Protein AF-M4CCX5-F1 (afdb_monomer)

Radius of gyration: 14.46 Å; Cα contacts (8 Å, |Δi|>4): 25; chains: 1; bounding box: 28×20×42 Å

Foldseek 3Di:
DLVVLLVVCVPCVVVRVCNVVSVVVVVVVVVVVQVVCVVVVVDDDDPDDPPPDDDPPDD

Mean predicted aligned error: 8.82 Å

Organism: Brassica campestris (NCBI:txid3711)

Solvent-accessible surface area (backbone atoms only — not comparable to full-atom values): 3735 Å² total; per-residue (Å²): 108,51,67,56,52,47,59,44,21,78,77,39,44,90,84,33,75,58,38,69,58,42,50,51,50,47,53,52,52,49,53,54,51,50,52,52,32,48,76,66,66,73,50,77,93,73,82,83,76,80,74,76,77,80,80,78,81,78,130

Sequence (59 aa):
MLDLYVWLSLRLEDSFPDREVAASQKSICNVLIEQFLEANRLISPIPFSSKKLRSRRKF

Structure (mmCIF, N/CA/C/O backbone):
data_AF-M4CCX5-F1
#
_entry.id   AF-M4CCX5-F1
#
loop_
_atom_site.group_PDB
_atom_site.id
_atom_site.type_symbol
_atom_site.label_atom_id
_atom_site.label_alt_id
_atom_site.label_comp_id
_atom_site.label_asym_id
_atom_site.label_entity_id
_atom_site.label_seq_id
_atom_site.pdbx_PD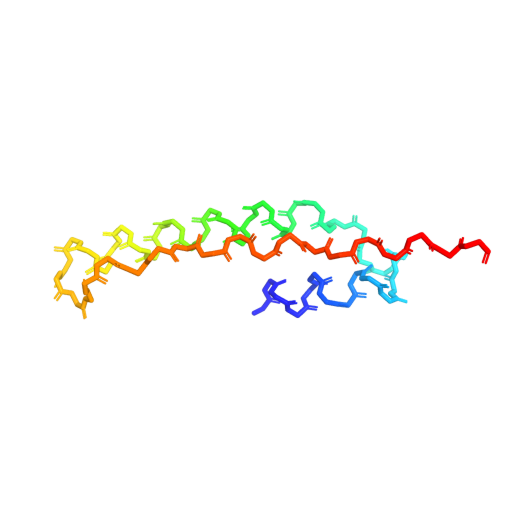B_ins_code
_atom_site.Cartn_x
_atom_site.Cartn_y
_atom_site.Cartn_z
_atom_site.occupancy
_atom_site.B_iso_or_equiv
_atom_site.auth_seq_id
_atom_site.auth_comp_id
_atom_site.auth_asym_id
_atom_site.auth_atom_id
_atom_site.pdbx_PDB_model_num
ATOM 1 N N . MET A 1 1 ? 3.917 0.765 2.848 1.00 84.56 1 MET A N 1
ATOM 2 C CA . MET A 1 1 ? 4.359 -0.261 1.874 1.00 84.56 1 MET A CA 1
ATOM 3 C C . MET A 1 1 ? 3.824 0.052 0.474 1.00 84.56 1 MET A C 1
ATOM 5 O O . MET A 1 1 ? 4.634 0.382 -0.380 1.00 84.56 1 MET A O 1
ATOM 9 N N . LEU A 1 2 ? 2.501 0.112 0.259 1.00 91.56 2 LEU A N 1
ATOM 10 C CA . LEU A 1 2 ? 1.906 0.465 -1.049 1.00 91.56 2 LEU A CA 1
ATOM 11 C C . LEU A 1 2 ? 2.301 1.859 -1.574 1.00 91.56 2 LEU A C 1
ATOM 13 O O . LEU A 1 2 ? 2.546 2.018 -2.764 1.00 91.56 2 LEU A O 1
ATOM 17 N N . ASP A 1 3 ? 2.449 2.856 -0.696 1.00 89.25 3 ASP A N 1
ATOM 18 C CA . ASP A 1 3 ? 2.972 4.177 -1.083 1.00 89.25 3 ASP A CA 1
ATOM 19 C C . ASP A 1 3 ? 4.377 4.125 -1.687 1.00 89.25 3 ASP A C 1
ATOM 21 O O . ASP A 1 3 ? 4.656 4.805 -2.673 1.00 89.25 3 ASP A O 1
ATOM 25 N N . LEU A 1 4 ? 5.250 3.295 -1.111 1.00 92.06 4 LEU A N 1
ATOM 26 C CA . LEU A 1 4 ? 6.609 3.108 -1.604 1.00 92.06 4 LEU A CA 1
ATOM 27 C C . LEU A 1 4 ? 6.598 2.369 -2.945 1.00 92.06 4 LEU A C 1
ATOM 29 O O . LEU A 1 4 ? 7.301 2.785 -3.859 1.00 92.06 4 LEU A O 1
ATOM 33 N N . TYR A 1 5 ? 5.756 1.338 -3.086 1.00 92.38 5 TYR A N 1
ATOM 34 C CA . TYR A 1 5 ? 5.572 0.620 -4.350 1.00 92.38 5 TYR A CA 1
ATOM 35 C C . TYR A 1 5 ? 5.130 1.577 -5.466 1.00 92.38 5 TYR A C 1
ATOM 37 O O . TYR A 1 5 ? 5.778 1.666 -6.506 1.00 92.38 5 TYR A O 1
ATOM 45 N N . VAL A 1 6 ? 4.076 2.370 -5.232 1.00 90.31 6 VAL A N 1
ATOM 46 C CA . VAL A 1 6 ? 3.589 3.349 -6.216 1.00 90.31 6 VAL A CA 1
ATOM 47 C C . VAL A 1 6 ? 4.669 4.386 -6.528 1.00 90.31 6 VAL A C 1
ATOM 49 O O . VAL A 1 6 ? 4.858 4.746 -7.686 1.00 90.31 6 VAL A O 1
ATOM 52 N N . TRP A 1 7 ? 5.424 4.849 -5.532 1.00 93.56 7 TRP A N 1
ATOM 53 C CA . TRP A 1 7 ? 6.506 5.810 -5.749 1.00 93.56 7 TRP A CA 1
ATOM 54 C C . TRP A 1 7 ? 7.667 5.244 -6.584 1.00 93.56 7 TRP A C 1
ATOM 56 O O . TRP A 1 7 ? 8.219 5.971 -7.418 1.00 93.56 7 TRP A O 1
ATOM 66 N N . LEU A 1 8 ? 8.023 3.970 -6.385 1.00 93.50 8 LEU A N 1
ATOM 67 C CA . LEU A 1 8 ? 9.050 3.269 -7.162 1.00 93.50 8 LEU A CA 1
ATOM 68 C C . LEU A 1 8 ? 8.575 2.967 -8.585 1.00 93.50 8 LEU A C 1
ATOM 70 O O . LEU A 1 8 ? 9.336 3.177 -9.526 1.00 93.50 8 LEU A O 1
ATOM 74 N N . SER A 1 9 ? 7.301 2.607 -8.758 1.00 93.12 9 SER A N 1
ATOM 75 C CA . SER A 1 9 ? 6.714 2.333 -10.076 1.00 93.12 9 SER A CA 1
ATOM 76 C C . SER A 1 9 ? 6.744 3.516 -11.042 1.00 93.12 9 SER A C 1
ATOM 78 O O . SER A 1 9 ? 6.696 3.318 -12.240 1.00 93.12 9 SER A O 1
ATOM 80 N N . LEU A 1 10 ? 6.894 4.751 -10.551 1.00 89.75 10 LEU A N 1
ATOM 81 C CA . LEU A 1 10 ? 7.054 5.945 -11.399 1.00 89.75 10 LEU A CA 1
ATOM 82 C C . LEU A 1 10 ? 8.478 6.142 -11.933 1.00 89.75 10 LEU A C 1
ATOM 84 O O . LEU A 1 10 ? 8.725 7.075 -12.693 1.00 89.75 10 LEU A O 1
ATOM 88 N N . ARG A 1 11 ? 9.440 5.374 -11.416 1.00 92.75 11 ARG A N 1
ATOM 89 C CA . ARG A 1 11 ? 10.875 5.509 -11.708 1.00 92.75 11 ARG A CA 1
ATOM 90 C C . ARG A 1 11 ? 11.453 4.250 -12.338 1.00 92.75 11 ARG A C 1
ATOM 92 O O . ARG A 1 11 ? 12.423 4.348 -13.075 1.00 92.75 11 ARG A O 1
ATOM 99 N N . LEU A 1 12 ? 10.882 3.096 -12.009 1.00 92.75 12 LEU A N 1
ATOM 100 C CA . LEU A 1 12 ? 11.348 1.769 -12.392 1.00 92.75 12 LEU A CA 1
ATOM 101 C C . LEU A 1 12 ? 10.149 0.959 -12.912 1.00 92.75 12 LEU A C 1
ATOM 103 O O . LEU A 1 12 ? 9.793 -0.058 -12.324 1.00 92.75 12 LEU A O 1
ATOM 107 N N . GLU A 1 13 ? 9.486 1.456 -13.962 1.00 85.12 13 GLU A N 1
ATOM 108 C CA . GLU A 1 13 ? 8.217 0.905 -14.477 1.00 85.12 13 GLU A CA 1
ATOM 109 C C . GLU A 1 13 ? 8.307 -0.606 -14.767 1.00 85.12 13 GLU A C 1
ATOM 111 O O . GLU A 1 13 ? 7.451 -1.359 -14.309 1.00 85.12 13 GLU A O 1
ATOM 116 N N . ASP A 1 14 ? 9.399 -1.073 -15.382 1.00 89.38 14 ASP A N 1
ATOM 117 C CA . ASP A 1 14 ? 9.606 -2.499 -15.699 1.00 89.38 14 ASP A CA 1
ATOM 118 C C . ASP A 1 14 ? 9.769 -3.396 -14.459 1.00 89.38 14 ASP A C 1
ATOM 120 O O . ASP A 1 14 ? 9.494 -4.592 -14.502 1.00 89.38 14 ASP A O 1
ATOM 124 N N . SER A 1 15 ? 10.230 -2.835 -13.337 1.00 93.25 15 SER A N 1
ATOM 125 C CA . SER A 1 15 ? 10.409 -3.575 -12.077 1.00 93.25 15 SER A CA 1
ATOM 126 C C . SER A 1 15 ? 9.159 -3.557 -11.193 1.00 93.25 15 SER A C 1
ATOM 128 O O . SER A 1 15 ? 9.080 -4.314 -10.228 1.00 93.25 15 SER A O 1
ATOM 130 N N . PHE A 1 16 ? 8.196 -2.681 -11.495 1.00 91.81 16 PHE A N 1
ATOM 131 C CA . PHE A 1 16 ? 6.982 -2.466 -10.704 1.00 91.81 16 PHE A CA 1
ATOM 132 C C . PHE A 1 16 ? 5.761 -2.264 -11.628 1.00 91.81 16 PHE A C 1
ATOM 134 O O . PHE A 1 16 ? 5.159 -1.182 -11.622 1.00 91.81 16 PHE A O 1
ATOM 141 N N . PRO A 1 17 ? 5.385 -3.289 -12.419 1.00 92.31 17 PRO A N 1
ATOM 142 C CA . PRO A 1 17 ? 4.360 -3.166 -13.457 1.00 92.31 17 PRO A CA 1
ATOM 143 C C . PRO A 1 17 ? 2.939 -2.996 -12.894 1.00 92.31 17 PRO A C 1
ATOM 145 O O . PRO A 1 17 ? 2.070 -2.425 -13.551 1.00 92.31 17 PRO A O 1
ATOM 148 N N . ASP A 1 18 ? 2.687 -3.402 -11.646 1.00 94.31 18 ASP A N 1
ATOM 149 C CA . ASP A 1 18 ? 1.336 -3.473 -11.068 1.00 94.31 18 ASP A CA 1
ATOM 150 C C . ASP A 1 18 ? 0.902 -2.169 -10.383 1.00 94.31 18 ASP A C 1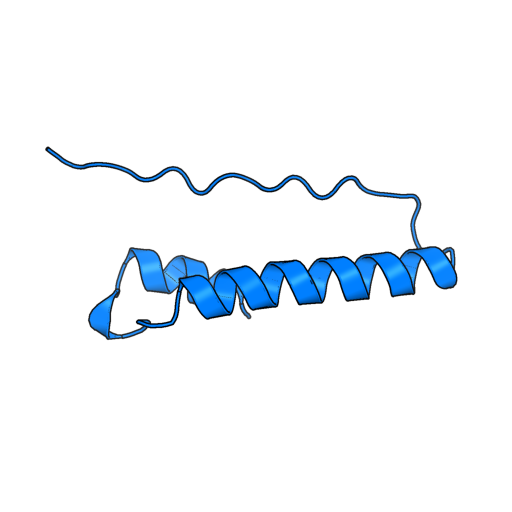
ATOM 152 O O . ASP A 1 18 ? 0.189 -2.160 -9.373 1.00 94.31 18 ASP A O 1
ATOM 156 N N . ARG A 1 19 ? 1.339 -1.026 -10.917 1.00 90.75 19 ARG A N 1
ATOM 157 C CA . ARG A 1 19 ? 1.105 0.297 -10.320 1.00 90.75 19 ARG A CA 1
ATOM 158 C C . ARG A 1 19 ? -0.376 0.581 -10.063 1.00 90.75 19 ARG A C 1
ATOM 160 O O . ARG A 1 19 ? -0.726 1.120 -9.011 1.00 90.75 19 ARG A O 1
ATOM 167 N N . GLU A 1 20 ? -1.240 0.275 -11.026 1.00 91.56 20 GLU A N 1
ATOM 168 C CA . GLU A 1 20 ? -2.679 0.552 -10.923 1.00 91.56 20 GLU A CA 1
ATOM 169 C C . GLU A 1 20 ? -3.361 -0.337 -9.880 1.00 91.56 20 GLU A C 1
ATOM 171 O O . GLU A 1 20 ? -4.213 0.133 -9.119 1.00 91.56 20 GLU A O 1
ATOM 176 N N . VAL A 1 21 ? -2.919 -1.592 -9.780 1.00 93.50 21 VAL A N 1
ATOM 177 C CA . VAL A 1 21 ? -3.376 -2.537 -8.760 1.00 93.50 21 VAL A CA 1
ATOM 178 C C . VAL A 1 21 ? -2.935 -2.063 -7.376 1.00 93.50 21 VAL A C 1
ATOM 180 O O . VAL A 1 21 ? -3.771 -1.950 -6.482 1.00 93.50 21 VAL A O 1
ATOM 183 N N . ALA A 1 22 ? -1.666 -1.682 -7.200 1.00 93.81 22 ALA A N 1
ATOM 184 C CA . ALA A 1 22 ? -1.153 -1.164 -5.930 1.00 93.81 22 ALA A CA 1
ATOM 185 C C . ALA A 1 22 ? -1.850 0.142 -5.501 1.00 93.81 22 ALA A C 1
ATOM 187 O O . ALA A 1 22 ? -2.144 0.341 -4.320 1.00 93.81 22 ALA A O 1
ATOM 188 N N . ALA A 1 23 ? -2.158 1.031 -6.451 1.00 90.44 23 ALA A N 1
ATOM 189 C CA . ALA A 1 23 ? -2.916 2.252 -6.183 1.00 90.44 23 ALA A CA 1
ATOM 190 C C . ALA A 1 23 ? -4.363 1.953 -5.752 1.00 90.44 23 ALA A C 1
ATOM 192 O O . ALA A 1 23 ? -4.853 2.553 -4.792 1.00 90.44 23 ALA A O 1
ATOM 193 N N . SER A 1 24 ? -5.021 0.998 -6.413 1.00 93.44 24 SER A N 1
ATOM 194 C CA . SER A 1 24 ? -6.370 0.537 -6.059 1.00 93.44 24 SER A CA 1
ATOM 195 C C . SER A 1 24 ? -6.396 -0.105 -4.672 1.00 93.44 24 SER A C 1
ATOM 197 O O . SER A 1 24 ? -7.209 0.270 -3.829 1.00 93.44 24 SER A O 1
ATOM 199 N N . GLN A 1 25 ? -5.443 -0.999 -4.393 1.00 95.06 25 GLN A N 1
ATOM 200 C CA . GLN A 1 25 ? -5.267 -1.614 -3.077 1.00 95.06 25 GLN A CA 1
ATOM 201 C C . GLN A 1 25 ? -5.047 -0.559 -1.995 1.00 95.06 25 GLN A C 1
ATOM 203 O O . GLN A 1 25 ?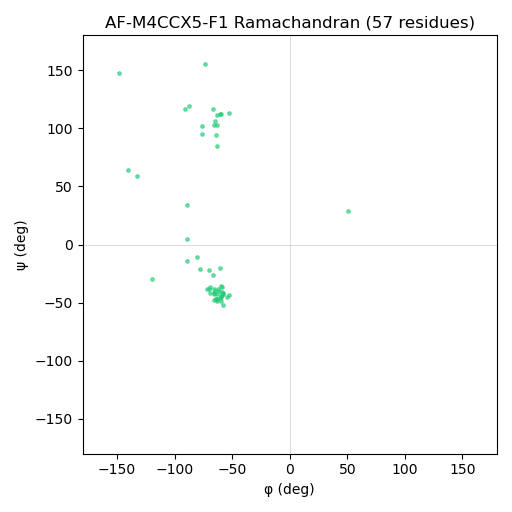 -5.671 -0.631 -0.941 1.00 95.06 25 GLN A O 1
ATOM 208 N N . LYS A 1 26 ? -4.232 0.470 -2.262 1.00 91.81 26 LYS A N 1
ATOM 209 C CA . LYS A 1 26 ? -4.017 1.569 -1.314 1.00 91.81 26 LYS A CA 1
ATOM 210 C C . LYS A 1 26 ? -5.333 2.278 -0.990 1.00 91.81 26 LYS A C 1
ATOM 212 O O . LYS A 1 26 ? -5.596 2.551 0.178 1.00 91.81 26 LYS A O 1
ATOM 217 N N . SER A 1 27 ? -6.154 2.559 -2.002 1.00 92.06 27 SER A N 1
ATOM 218 C CA . SER A 1 27 ? -7.470 3.173 -1.800 1.00 92.06 27 SER A CA 1
ATOM 219 C C . SER A 1 27 ? -8.372 2.300 -0.927 1.00 92.06 27 SER A C 1
ATOM 221 O O . SER A 1 27 ? -8.971 2.805 0.016 1.00 92.06 27 SER A O 1
ATOM 223 N N . I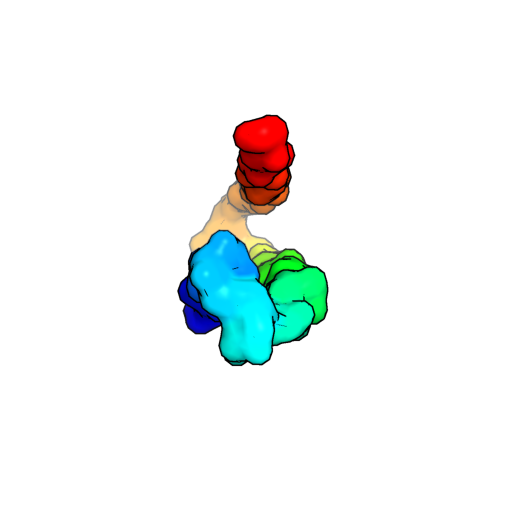LE A 1 28 ? -8.431 0.994 -1.204 1.00 92.75 28 ILE A N 1
ATOM 224 C CA . ILE A 1 28 ? -9.247 0.041 -0.438 1.00 92.75 28 ILE A CA 1
ATOM 225 C C . ILE A 1 28 ? -8.769 -0.033 1.015 1.00 92.75 28 ILE A C 1
ATOM 227 O O . ILE A 1 28 ? -9.577 0.090 1.932 1.00 92.75 28 ILE A O 1
ATOM 231 N N . CYS A 1 29 ? -7.461 -0.180 1.239 1.00 93.56 29 CYS A N 1
ATOM 232 C CA . CYS A 1 29 ? -6.894 -0.229 2.584 1.00 93.56 29 CYS A CA 1
ATOM 233 C C . CYS A 1 29 ? -7.228 1.029 3.388 1.00 93.56 29 CYS A C 1
ATOM 235 O O . CYS A 1 29 ? -7.589 0.910 4.553 1.00 93.56 29 CYS A O 1
ATOM 237 N N . ASN A 1 30 ? -7.154 2.215 2.781 1.00 90.38 30 ASN A N 1
ATOM 238 C CA . ASN A 1 30 ? -7.479 3.454 3.485 1.00 90.38 30 ASN A CA 1
ATOM 239 C C . ASN A 1 30 ? -8.957 3.531 3.868 1.00 90.38 30 ASN A C 1
ATOM 241 O O . ASN A 1 30 ? -9.245 3.865 5.010 1.00 90.38 30 ASN A O 1
ATOM 245 N N . VAL A 1 31 ? -9.874 3.133 2.978 1.00 92.44 31 VAL A N 1
ATOM 246 C CA . VAL A 1 31 ? -11.310 3.069 3.303 1.00 92.44 31 VAL A CA 1
ATOM 247 C C . VAL A 1 31 ? -11.570 2.114 4.470 1.00 92.44 31 VAL A C 1
ATOM 249 O O . VAL A 1 31 ? -12.296 2.4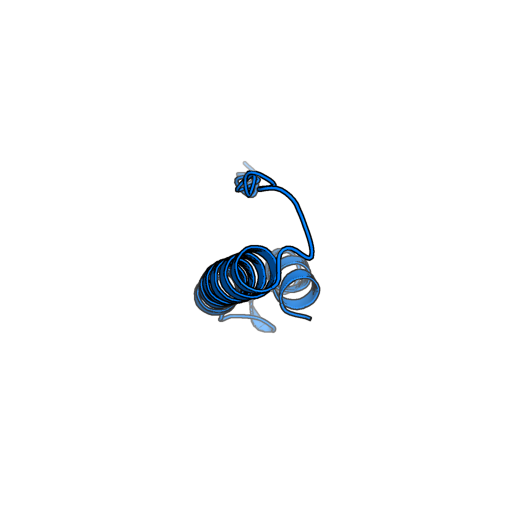61 5.396 1.00 92.44 31 VAL A O 1
ATOM 252 N N . LEU A 1 32 ? -10.955 0.927 4.467 1.00 93.81 32 LEU A N 1
ATOM 253 C CA . LEU A 1 32 ? -11.120 -0.046 5.554 1.00 93.81 32 LEU A CA 1
ATOM 254 C C . LEU A 1 32 ? -10.559 0.470 6.886 1.00 93.81 32 LEU A C 1
ATOM 256 O O . LEU A 1 32 ? -11.167 0.271 7.936 1.00 93.81 32 LEU A O 1
ATOM 260 N N . ILE A 1 33 ? -9.408 1.145 6.843 1.00 91.69 33 ILE A N 1
ATOM 261 C CA . ILE A 1 33 ? -8.797 1.768 8.019 1.00 91.69 33 ILE A CA 1
ATOM 262 C C . ILE A 1 33 ? -9.704 2.882 8.555 1.00 91.69 33 ILE A C 1
ATOM 264 O O . ILE A 1 33 ? -9.977 2.910 9.751 1.00 91.69 33 ILE A O 1
ATOM 268 N N . GLU A 1 34 ? -10.215 3.759 7.691 1.00 89.00 34 GLU A N 1
ATOM 269 C CA . GLU A 1 34 ? -11.133 4.841 8.071 1.00 89.00 34 GLU A CA 1
ATOM 270 C C . GLU A 1 34 ? -12.410 4.300 8.718 1.00 89.00 34 GLU A C 1
ATOM 272 O O . GLU A 1 34 ? -12.752 4.726 9.819 1.00 89.00 34 GLU A O 1
ATOM 277 N N . GLN A 1 35 ? -13.054 3.302 8.106 1.00 89.81 35 GLN A N 1
ATOM 278 C CA . GLN A 1 35 ? -14.248 2.654 8.659 1.00 89.81 35 GLN A CA 1
ATOM 279 C C . GLN A 1 35 ? -13.985 2.035 10.035 1.00 89.81 35 GLN A C 1
ATOM 281 O O . GLN A 1 35 ? -14.790 2.184 10.954 1.00 89.81 35 GLN A O 1
ATOM 286 N N . PHE A 1 36 ? -12.848 1.354 10.200 1.00 91.88 36 PHE A N 1
ATOM 287 C CA . PHE A 1 36 ? -12.467 0.774 11.485 1.00 91.88 36 PHE A CA 1
ATOM 288 C C . PHE A 1 36 ? -12.250 1.853 12.554 1.00 91.88 36 PHE A C 1
ATOM 290 O O . PHE A 1 36 ? -12.676 1.699 13.699 1.00 91.88 36 PHE A O 1
ATOM 297 N N . LEU A 1 37 ? -11.588 2.952 12.202 1.00 88.44 37 LEU A N 1
ATOM 298 C CA . LEU A 1 37 ? -11.292 4.038 13.133 1.00 88.44 37 LEU A CA 1
ATOM 299 C C . LEU A 1 37 ? -12.551 4.819 13.522 1.00 88.44 37 LEU A C 1
ATOM 301 O O . LEU A 1 37 ? -12.705 5.162 14.695 1.00 88.44 37 LEU A O 1
ATOM 305 N N . GLU A 1 38 ? -13.462 5.040 12.573 1.00 86.56 38 GLU A N 1
ATOM 306 C CA . GLU A 1 38 ? -14.770 5.656 12.806 1.00 86.56 38 GLU A CA 1
ATOM 307 C C . GLU A 1 38 ? -15.638 4.784 13.722 1.00 86.56 38 GLU A C 1
ATOM 309 O O . GLU A 1 38 ? -16.161 5.273 14.726 1.00 86.56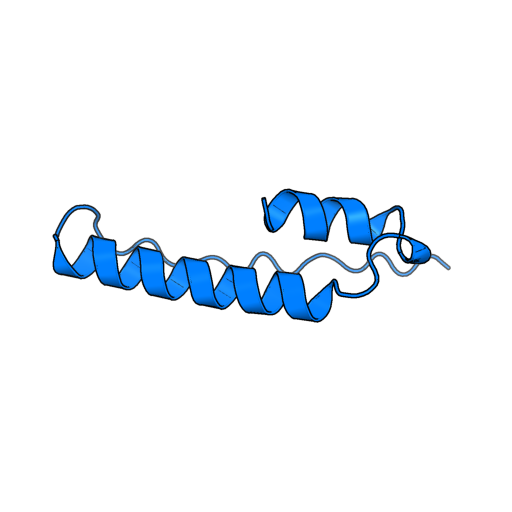 38 GLU A O 1
ATOM 314 N N . ALA A 1 39 ? -15.718 3.475 13.450 1.00 88.38 39 ALA A N 1
ATOM 315 C CA . ALA A 1 39 ? -16.474 2.527 14.271 1.00 88.38 39 ALA A CA 1
ATOM 316 C C . ALA A 1 39 ? -15.982 2.487 15.727 1.00 88.38 39 ALA A C 1
ATOM 318 O O . ALA A 1 39 ? -16.782 2.388 16.657 1.00 88.38 39 ALA A O 1
ATOM 319 N N . ASN A 1 40 ? -14.670 2.621 15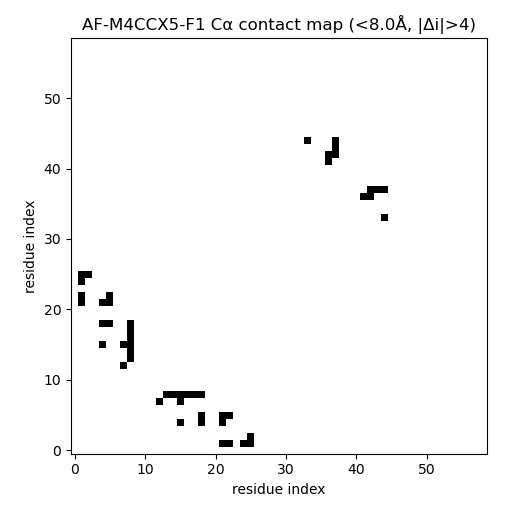.935 1.00 88.06 40 ASN A N 1
ATOM 320 C CA . ASN A 1 40 ? -14.063 2.637 17.265 1.00 88.06 40 ASN A CA 1
ATOM 321 C C . ASN A 1 40 ? -13.966 4.047 17.881 1.00 88.06 40 ASN A C 1
ATOM 323 O O . ASN A 1 40 ? -13.397 4.195 18.962 1.00 88.06 40 ASN A O 1
ATOM 327 N N . ARG A 1 41 ? -14.506 5.085 17.215 1.00 80.12 41 ARG A N 1
ATOM 328 C CA . ARG A 1 41 ? -14.411 6.506 17.613 1.00 80.12 41 ARG A CA 1
ATOM 329 C C . ARG A 1 41 ? -12.982 6.967 17.912 1.00 80.12 41 ARG A C 1
ATOM 331 O O . ARG A 1 41 ? -12.768 7.868 18.722 1.00 80.12 41 ARG A O 1
ATOM 338 N N . LEU A 1 42 ? -12.001 6.343 17.270 1.00 76.44 42 LEU A N 1
ATOM 339 C CA . LEU A 1 42 ? -10.590 6.626 17.515 1.00 76.44 42 LEU A CA 1
ATOM 340 C C . LEU A 1 42 ? -10.148 7.915 16.819 1.00 76.44 42 LEU A C 1
ATOM 342 O O . LEU A 1 42 ? -9.154 8.507 17.232 1.00 76.44 42 LEU A O 1
ATOM 346 N N . ILE A 1 43 ? -10.874 8.360 15.785 1.00 70.56 43 ILE A N 1
ATOM 347 C CA . ILE A 1 43 ? -10.593 9.587 15.029 1.00 70.56 43 ILE A CA 1
ATOM 348 C C . ILE A 1 43 ? -11.915 10.200 14.521 1.00 70.56 43 ILE A C 1
ATOM 350 O O . ILE A 1 43 ? -12.866 9.475 14.235 1.00 70.56 43 ILE A O 1
ATOM 354 N N . SER A 1 44 ? -11.991 11.531 14.411 1.00 67.00 44 SER A N 1
ATOM 355 C CA . SER A 1 44 ? -13.040 12.236 13.655 1.00 67.00 44 SER A CA 1
ATOM 356 C C . SER A 1 44 ? -12.811 12.086 12.137 1.00 67.00 44 SER A C 1
ATOM 358 O O . SER A 1 44 ? -11.675 11.844 11.729 1.00 67.00 44 SER A O 1
ATOM 360 N N . PRO A 1 45 ? -13.844 12.203 11.277 1.00 59.09 45 PRO A N 1
ATOM 361 C CA . PRO A 1 45 ? -13.709 11.918 9.848 1.00 59.09 45 PRO A CA 1
ATOM 362 C C . PRO A 1 45 ? -12.674 12.839 9.190 1.00 59.09 45 PRO A C 1
ATOM 364 O O . PRO A 1 45 ? -12.877 14.048 9.069 1.00 59.09 45 PRO A O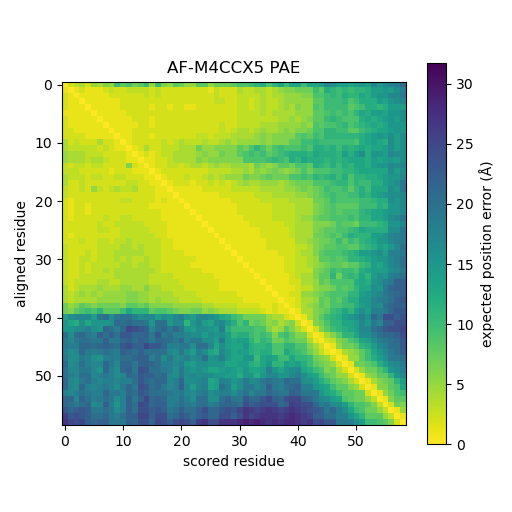 1
ATOM 367 N N . ILE A 1 46 ? -11.553 12.258 8.756 1.00 63.22 46 ILE A N 1
ATOM 368 C CA . ILE A 1 46 ? -10.545 12.942 7.948 1.00 63.22 46 ILE A CA 1
ATOM 369 C C . ILE A 1 46 ? -10.930 12.700 6.485 1.00 63.22 46 ILE A C 1
ATOM 371 O O . ILE A 1 46 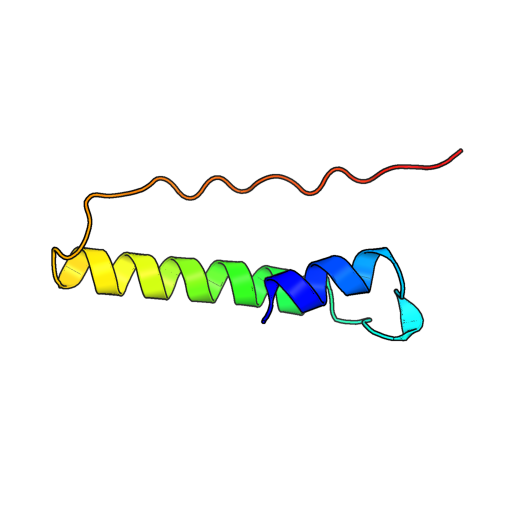? -10.920 11.551 6.053 1.00 63.22 46 ILE A O 1
ATOM 375 N N . PRO A 1 47 ? -11.267 13.729 5.691 1.00 57.91 47 PRO A N 1
ATOM 376 C CA . PRO A 1 47 ? -11.576 13.518 4.285 1.00 57.91 47 PRO A CA 1
ATOM 377 C C . PRO A 1 47 ? -10.316 13.057 3.545 1.00 57.91 47 PRO A C 1
ATOM 379 O O . PRO A 1 47 ? -9.326 13.793 3.448 1.00 57.91 47 PRO A O 1
ATOM 382 N N . PHE A 1 48 ? -10.353 11.839 3.002 1.00 59.94 48 PHE A N 1
ATOM 383 C CA . PHE A 1 48 ? -9.261 11.289 2.210 1.00 59.94 48 PHE A CA 1
ATOM 384 C C . PHE A 1 48 ? -9.038 12.127 0.941 1.00 59.94 48 PHE A C 1
ATOM 386 O O . PHE A 1 48 ? -9.774 12.041 -0.045 1.00 59.94 48 PHE A O 1
ATOM 393 N N . SER A 1 49 ? -7.999 12.968 0.937 1.00 61.22 49 SER A N 1
ATOM 394 C CA . SER A 1 49 ? -7.606 13.713 -0.259 1.00 61.22 49 SER A CA 1
ATOM 395 C C . SER A 1 49 ? -6.877 12.777 -1.218 1.00 61.22 49 SER A C 1
ATOM 397 O O . SER A 1 49 ? -5.687 12.484 -1.060 1.00 61.22 49 SER A O 1
ATOM 399 N N . SER A 1 50 ? -7.589 12.331 -2.253 1.00 56.50 50 SER A N 1
ATOM 400 C CA . SER A 1 50 ? -6.991 11.702 -3.429 1.00 56.50 50 SER A CA 1
ATOM 401 C C . SER A 1 50 ? -6.086 12.715 -4.132 1.00 56.50 50 SER A C 1
ATOM 403 O O . SER A 1 50 ? -6.501 13.415 -5.056 1.00 56.50 50 SER A O 1
ATOM 405 N N . LYS A 1 51 ? -4.829 12.834 -3.686 1.00 60.56 51 LYS A N 1
ATOM 406 C CA . LYS A 1 51 ? -3.810 13.625 -4.383 1.00 60.56 51 LYS A CA 1
ATOM 407 C C . LYS A 1 51 ? -3.574 12.966 -5.738 1.00 60.56 51 LYS A C 1
ATOM 409 O O . LYS A 1 51 ? -2.803 12.015 -5.849 1.00 60.56 51 LYS A O 1
ATOM 414 N N . LYS A 1 52 ? -4.281 13.456 -6.759 1.00 57.44 52 LYS A N 1
ATOM 415 C CA . LYS A 1 52 ? -4.154 13.022 -8.150 1.00 57.44 52 LYS A CA 1
ATOM 416 C C . LYS A 1 52 ? -2.680 13.111 -8.526 1.00 57.44 52 LYS A C 1
ATOM 418 O O . LYS A 1 52 ? -2.085 14.190 -8.532 1.00 57.44 52 LYS A O 1
ATOM 423 N N . LEU A 1 53 ? -2.080 11.950 -8.754 1.00 57.12 53 LEU A N 1
ATOM 424 C CA . LEU A 1 53 ? -0.668 11.830 -9.058 1.00 57.12 53 LEU A CA 1
ATOM 425 C C . LEU A 1 53 ? -0.411 12.567 -10.380 1.00 57.12 53 LEU A C 1
ATOM 427 O O . LEU A 1 53 ? -0.942 12.193 -11.424 1.00 57.12 53 LEU A O 1
ATOM 431 N N . ARG A 1 54 ? 0.319 13.682 -10.316 1.00 56.81 54 ARG A N 1
ATOM 432 C CA . ARG A 1 54 ? 0.542 14.581 -11.452 1.00 56.81 54 ARG A CA 1
ATOM 433 C C . ARG A 1 54 ? 1.366 13.836 -12.511 1.00 56.81 54 ARG A C 1
ATOM 435 O O . ARG A 1 54 ? 2.567 13.655 -12.339 1.00 56.81 54 ARG A O 1
ATOM 442 N N . SER A 1 55 ? 0.711 13.383 -13.581 1.00 48.72 55 SER A N 1
ATOM 443 C CA . SER A 1 55 ? 1.365 12.798 -14.755 1.00 48.72 55 SER A CA 1
ATOM 444 C C . SER A 1 55 ? 2.205 13.885 -15.430 1.00 48.72 55 SER A C 1
ATOM 446 O O . SER A 1 55 ? 1.669 14.824 -16.020 1.00 48.72 55 SER A O 1
ATOM 448 N N . ARG A 1 56 ? 3.533 13.811 -15.289 1.00 57.56 56 ARG A N 1
ATOM 449 C CA . ARG A 1 56 ? 4.446 14.605 -16.115 1.00 57.56 56 ARG A CA 1
ATOM 450 C C . ARG A 1 56 ? 4.496 13.948 -17.493 1.00 57.56 56 ARG A C 1
ATOM 452 O O . ARG A 1 56 ? 5.296 13.046 -17.701 1.00 57.56 56 ARG A O 1
ATOM 459 N N . ARG A 1 57 ? 3.681 14.433 -18.435 1.00 53.12 57 ARG A N 1
ATOM 460 C CA . ARG A 1 57 ? 4.005 14.309 -19.863 1.00 53.12 57 ARG A CA 1
ATOM 461 C C . ARG A 1 57 ? 5.336 15.032 -20.084 1.00 53.12 57 ARG A C 1
ATOM 463 O O . ARG A 1 57 ? 5.406 16.244 -19.884 1.00 53.12 57 ARG A O 1
ATOM 470 N N . LYS A 1 58 ? 6.394 14.290 -20.404 1.00 50.19 58 LYS A N 1
ATOM 471 C CA . LYS A 1 58 ? 7.603 14.859 -21.007 1.00 50.19 58 LYS A CA 1
ATOM 472 C C . LYS A 1 58 ? 7.369 14.870 -22.521 1.00 50.19 58 LYS A C 1
ATOM 474 O O . LYS A 1 58 ? 7.081 13.814 -23.077 1.00 50.19 58 LYS A O 1
ATOM 479 N N . PHE A 1 59 ? 7.385 16.066 -23.110 1.00 42.72 59 PHE A N 1
ATOM 480 C CA . PHE A 1 59 ? 7.743 16.259 -24.516 1.00 42.72 59 PHE A CA 1
ATOM 481 C C . PHE A 1 59 ? 9.254 16.073 -24.659 1.00 42.72 59 PHE A C 1
ATOM 483 O O . PHE A 1 59 ? 9.958 16.358 -23.656 1.00 42.72 59 PHE A O 1
#

InterPro domains:
  IPR022192 ATP-dependent RNA helicase SUV3, C-terminal domain [PF12513] (1-38)

Secondary structure (DSSP, 8-state):
-HHHHHHHHTT-GGG-TTHHHHHHHHHHHHHHHHHHHHHTTSS----------------

pLDDT: mean 81.14, std 15.65, range [42.72, 95.06]